Protein AF-A0AA41SJT7-F1 (afdb_monomer_lite)

Sequence (68 aa):
EGKVTSESNGSSYLAVGISNNSVCLWDILKSTIVLEVSYPERTLLYSMRLWGDNVEGLRVASGTIYNE

Foldseek 3Di:
DDDPPPPPVDQPWDWDQDQQRKIFIARPVVRDTPDIDHDPDRWGFPDKDWDDDDDVGIDIDTDTHDDD

pLDDT: mean 83.75, std 16.27, range [36.34, 95.38]

Radius of gyration: 15.76 Å; chains: 1; bounding box: 56×24×29 Å

Organism: Papaver nudicaule (NCBI:txid74823)

Secondary structure (DSSP, 8-state):
------------EEEEE-TTS-EEEEETTTTEEEEEE--SS-EEEEEEEEE-SSSTT-EEEEEEEE--

InterPro domains:
  IPR051973 tRNA Anticodon Loop Methyltransferase Regulator [PTHR14344] (6-68)

Structure (mmCIF, N/CA/C/O backbone):
data_AF-A0AA41SJT7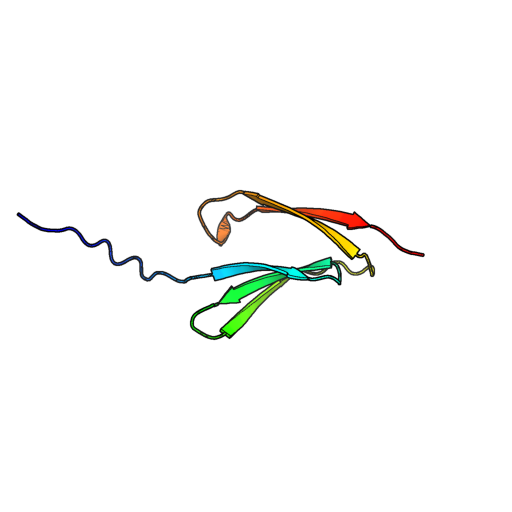-F1
#
_entry.id   AF-A0AA41SJT7-F1
#
loop_
_atom_site.group_PDB
_atom_site.id
_atom_site.type_symbol
_atom_site.label_atom_id
_atom_site.label_alt_id
_atom_site.label_comp_id
_atom_site.label_asym_id
_atom_site.label_entity_id
_atom_site.label_seq_id
_atom_site.pdbx_PDB_ins_code
_atom_site.Cartn_x
_atom_site.Cartn_y
_atom_site.Cartn_z
_atom_site.occupancy
_atom_site.B_iso_or_equiv
_atom_site.auth_seq_id
_atom_site.auth_comp_id
_atom_site.auth_asym_id
_atom_site.auth_atom_id
_atom_site.pdbx_PDB_model_num
ATOM 1 N N . GLU A 1 1 ? -38.243 15.438 15.423 1.00 36.34 1 GLU A N 1
ATOM 2 C CA . GLU A 1 1 ? -38.186 14.220 14.588 1.00 36.34 1 GLU A CA 1
ATOM 3 C C . GLU A 1 1 ? -36.730 13.881 14.298 1.00 36.34 1 GLU A C 1
ATOM 5 O O . GLU A 1 1 ? -35.894 14.777 14.314 1.00 36.34 1 GLU A O 1
ATOM 10 N N . GLY A 1 2 ? -36.426 12.585 14.232 1.00 38.84 2 GLY A N 1
ATOM 11 C CA . GLY A 1 2 ? -35.128 12.004 14.578 1.00 38.84 2 GLY A CA 1
ATOM 12 C C . GLY A 1 2 ? -33.952 12.405 13.690 1.00 38.84 2 GLY A C 1
ATOM 13 O O . GLY A 1 2 ? -34.020 12.363 12.465 1.00 38.84 2 GLY A O 1
ATOM 14 N N . LYS A 1 3 ? -32.830 12.719 14.341 1.00 44.81 3 LYS A N 1
ATOM 15 C CA . LYS A 1 3 ? -31.513 12.784 13.713 1.00 44.81 3 LYS A CA 1
ATOM 16 C C . LYS A 1 3 ? -31.087 11.344 13.420 1.00 44.81 3 LYS A C 1
ATOM 18 O O . LYS A 1 3 ? -30.673 10.634 14.330 1.00 44.81 3 LYS A O 1
ATOM 23 N N . VAL A 1 4 ? -31.238 10.905 12.172 1.00 45.91 4 VAL A N 1
ATOM 24 C CA . VAL A 1 4 ? -30.640 9.650 11.703 1.00 45.91 4 VAL A CA 1
ATOM 25 C C . VAL A 1 4 ? -29.135 9.882 11.651 1.00 45.91 4 VAL A C 1
ATOM 27 O O . VAL A 1 4 ? -28.595 10.405 10.680 1.00 45.91 4 VAL A O 1
ATOM 30 N N . THR A 1 5 ? -28.449 9.568 12.743 1.00 42.97 5 THR A N 1
ATOM 31 C CA . THR A 1 5 ? -27.022 9.285 12.683 1.00 42.97 5 THR A CA 1
ATOM 32 C C . THR A 1 5 ? -26.912 7.893 12.096 1.00 42.97 5 THR A C 1
ATOM 34 O O . THR A 1 5 ? -27.133 6.906 12.792 1.00 42.97 5 THR A O 1
ATOM 37 N N . SER A 1 6 ? -26.628 7.809 10.798 1.00 52.50 6 SER A N 1
ATOM 38 C CA . SER A 1 6 ? -26.055 6.589 10.249 1.00 52.50 6 SER A CA 1
ATOM 39 C C . SER A 1 6 ? -24.744 6.372 10.996 1.00 52.50 6 SER A C 1
ATOM 41 O O . SER A 1 6 ? -23.744 7.020 10.694 1.00 52.50 6 SER A O 1
ATOM 43 N N . GLU A 1 7 ? -24.762 5.531 12.027 1.00 49.19 7 GLU A N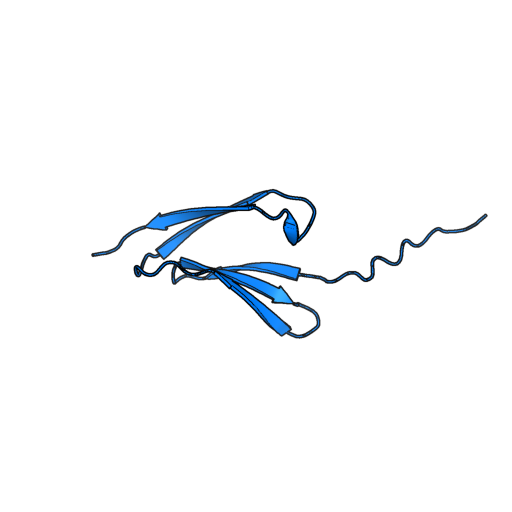 1
ATOM 44 C CA . GLU A 1 7 ? -23.552 4.920 12.555 1.00 49.19 7 GLU A CA 1
ATOM 45 C C . GLU A 1 7 ? -23.013 4.050 11.421 1.00 49.19 7 GLU A C 1
ATOM 47 O O . GLU A 1 7 ? -23.338 2.870 11.291 1.00 49.19 7 GLU A O 1
ATOM 52 N N . SER A 1 8 ? -22.228 4.649 10.523 1.00 52.66 8 SER A N 1
ATOM 53 C CA . SER A 1 8 ? -21.278 3.839 9.791 1.00 52.66 8 SER A CA 1
ATOM 54 C C . SER A 1 8 ? -20.378 3.263 10.876 1.00 52.66 8 SER A C 1
ATOM 56 O O . SER A 1 8 ? -19.708 4.001 11.599 1.00 52.66 8 SER A O 1
ATOM 58 N N . ASN A 1 9 ? -20.410 1.943 11.049 1.00 51.41 9 ASN A N 1
ATOM 59 C CA . ASN A 1 9 ? -19.350 1.209 11.733 1.00 51.41 9 ASN A CA 1
ATOM 60 C C . ASN A 1 9 ? -18.087 1.409 10.885 1.00 51.41 9 ASN A C 1
ATOM 62 O O . ASN A 1 9 ? -17.728 0.582 10.051 1.00 51.41 9 ASN A O 1
ATOM 66 N N . GLY A 1 10 ? -17.534 2.617 10.992 1.00 55.59 10 GLY A N 1
ATOM 67 C CA . GLY A 1 10 ? -16.692 3.269 10.009 1.00 55.59 10 GLY A CA 1
ATOM 68 C C . GLY A 1 10 ? -15.302 2.702 10.106 1.00 55.59 10 GLY A C 1
ATOM 69 O O . GLY A 1 10 ? -14.415 3.308 10.706 1.00 55.59 10 GLY A O 1
ATOM 70 N N . SER A 1 11 ? -15.122 1.520 9.532 1.00 67.06 11 SER A N 1
ATOM 71 C CA . SER A 1 11 ? -13.811 0.970 9.265 1.00 67.06 11 SER A CA 1
ATOM 72 C C . SER A 1 11 ? -13.057 1.984 8.401 1.00 67.06 11 SER A C 1
ATOM 74 O O . SER A 1 11 ? -13.295 2.113 7.200 1.00 67.06 11 SER A O 1
ATOM 76 N N . SER A 1 12 ? -12.229 2.789 9.063 1.00 86.38 12 SER A N 1
ATOM 77 C CA . SER A 1 12 ? -11.476 3.878 8.456 1.00 86.38 12 SER A CA 1
ATOM 78 C C . SER A 1 12 ? -10.209 3.264 7.894 1.00 86.38 12 SER A C 1
ATOM 80 O O . SER A 1 12 ? -9.200 3.150 8.587 1.00 86.38 12 SER A O 1
ATOM 82 N N . TYR A 1 13 ? -10.309 2.768 6.665 1.00 89.69 13 TYR A N 1
ATOM 83 C CA . TYR A 1 13 ? -9.176 2.210 5.945 1.00 89.69 13 TYR A CA 1
ATOM 84 C C . TYR A 1 13 ? -8.502 3.277 5.085 1.00 89.69 13 TYR A C 1
ATOM 86 O O . TYR A 1 13 ? -9.173 4.109 4.474 1.00 89.69 13 TYR A O 1
ATOM 94 N N . LEU A 1 14 ? -7.175 3.213 4.994 1.00 91.62 14 LEU A N 1
ATOM 95 C CA . LEU A 1 14 ? -6.391 3.957 4.011 1.00 91.62 14 LEU A CA 1
ATOM 96 C C . LEU A 1 14 ? -5.784 2.990 3.001 1.00 91.62 14 LEU A C 1
ATOM 98 O O . LEU A 1 14 ? -5.167 1.999 3.382 1.00 91.62 14 LEU A O 1
ATOM 102 N N . ALA A 1 15 ? -5.924 3.305 1.717 1.00 92.19 15 ALA A N 1
ATOM 103 C CA . ALA A 1 15 ? -5.096 2.705 0.681 1.00 92.19 15 ALA A CA 1
ATOM 104 C C . ALA A 1 15 ? -3.765 3.466 0.619 1.00 92.19 15 ALA A C 1
ATOM 106 O O . ALA A 1 15 ? -3.754 4.693 0.496 1.00 92.19 15 ALA A O 1
ATOM 107 N N . VAL A 1 16 ? -2.651 2.747 0.720 1.00 93.88 16 VAL A N 1
ATOM 108 C CA . VAL A 1 16 ? -1.306 3.324 0.800 1.00 93.88 16 VAL A CA 1
ATOM 109 C C . VAL A 1 16 ? -0.433 2.733 -0.297 1.00 93.88 16 VAL A C 1
ATOM 111 O O . VAL A 1 16 ? -0.358 1.517 -0.455 1.00 93.88 16 VAL A O 1
ATOM 114 N N . GLY A 1 17 ? 0.242 3.602 -1.048 1.00 94.00 17 GLY A N 1
ATOM 115 C CA . GLY A 1 17 ? 1.309 3.219 -1.967 1.00 94.00 17 GLY A CA 1
ATOM 116 C C . GLY A 1 17 ? 2.670 3.273 -1.286 1.00 94.00 17 GLY A C 1
ATOM 117 O O . GLY A 1 17 ? 3.006 4.282 -0.666 1.00 94.00 17 GLY A O 1
ATOM 118 N N . ILE A 1 18 ? 3.453 2.206 -1.412 1.00 91.94 18 ILE A N 1
ATOM 119 C CA . ILE A 1 18 ? 4.779 2.067 -0.806 1.00 91.94 18 ILE A CA 1
ATOM 120 C C . ILE A 1 18 ? 5.843 2.169 -1.909 1.00 91.94 18 ILE A C 1
ATOM 122 O O . ILE A 1 18 ? 5.637 1.740 -3.045 1.00 91.94 18 ILE A O 1
ATOM 126 N N . SER A 1 19 ? 7.008 2.738 -1.587 1.00 88.94 19 SER A N 1
ATOM 127 C CA . SER A 1 19 ? 8.102 2.962 -2.547 1.00 88.94 19 SER A CA 1
ATOM 128 C C . SER A 1 19 ? 8.625 1.686 -3.220 1.00 88.94 19 SER A C 1
ATOM 130 O O . SER A 1 19 ? 9.197 1.771 -4.301 1.00 88.94 19 SER A O 1
ATOM 132 N N . ASN A 1 20 ? 8.393 0.512 -2.628 1.00 87.81 20 ASN A N 1
ATOM 133 C CA . ASN A 1 20 ? 8.751 -0.802 -3.168 1.00 87.81 20 ASN A CA 1
ATOM 134 C C . ASN A 1 20 ? 7.711 -1.377 -4.161 1.00 87.81 20 ASN A C 1
ATOM 136 O O . ASN A 1 20 ? 7.686 -2.589 -4.362 1.00 87.81 20 ASN A O 1
ATOM 140 N N . ASN A 1 21 ? 6.823 -0.543 -4.717 1.00 91.00 21 ASN A N 1
ATOM 141 C CA . ASN A 1 21 ? 5.711 -0.953 -5.585 1.00 91.00 21 ASN A CA 1
ATOM 142 C C . ASN A 1 21 ? 4.698 -1.911 -4.940 1.00 91.00 21 ASN A C 1
ATOM 144 O O . ASN A 1 21 ? 3.961 -2.626 -5.617 1.00 91.00 21 ASN A O 1
ATOM 148 N N . SER A 1 22 ? 4.617 -1.895 -3.614 1.00 92.62 22 SER A N 1
ATOM 149 C CA . SER A 1 22 ? 3.515 -2.540 -2.907 1.00 92.62 22 SER A CA 1
ATOM 150 C C . SER A 1 22 ? 2.404 -1.533 -2.635 1.00 92.62 22 SER A C 1
ATOM 152 O O . SER A 1 22 ? 2.641 -0.334 -2.450 1.00 92.62 22 SER A O 1
ATOM 154 N N . VAL A 1 23 ? 1.173 -2.026 -2.626 1.00 93.94 23 VAL A N 1
ATOM 155 C CA . VAL A 1 23 ? -0.018 -1.274 -2.241 1.00 93.94 23 VAL A CA 1
ATOM 156 C C . VAL A 1 23 ? -0.679 -2.014 -1.099 1.00 93.94 23 VAL A C 1
ATOM 158 O O . VAL A 1 23 ? -0.906 -3.219 -1.196 1.00 93.94 23 VAL A O 1
ATOM 161 N N . CYS A 1 24 ? -1.005 -1.310 -0.023 1.00 94.38 24 CYS A N 1
ATOM 162 C CA . CYS A 1 24 ? -1.636 -1.930 1.130 1.00 94.38 24 CYS A CA 1
ATOM 163 C C . CYS A 1 24 ? -2.899 -1.198 1.579 1.00 94.38 24 CYS A C 1
ATOM 165 O O . CYS A 1 24 ? -3.099 -0.013 1.303 1.00 94.38 24 CYS A O 1
ATOM 167 N N . LEU A 1 25 ? -3.758 -1.942 2.270 1.00 93.69 25 LEU A N 1
ATOM 168 C CA . LEU A 1 25 ? -4.898 -1.428 3.009 1.00 93.69 25 LEU A CA 1
ATOM 169 C C . LEU A 1 25 ? -4.521 -1.376 4.491 1.00 93.69 25 LEU A C 1
ATOM 171 O O . LEU A 1 25 ? -4.230 -2.407 5.103 1.00 93.69 25 LEU A O 1
ATOM 175 N N . TRP A 1 26 ? -4.530 -0.180 5.067 1.00 95.38 26 TRP A N 1
ATOM 176 C CA . TRP A 1 26 ? -4.171 0.070 6.458 1.00 95.38 26 TRP A CA 1
ATOM 177 C C . TRP A 1 26 ? -5.411 0.408 7.287 1.00 95.38 26 TRP A C 1
ATOM 179 O O . TRP A 1 26 ? -6.175 1.303 6.930 1.00 95.38 26 TRP A O 1
ATOM 189 N N . ASP A 1 27 ? -5.617 -0.311 8.390 1.00 93.19 27 ASP A N 1
ATOM 190 C CA . ASP A 1 27 ? -6.651 -0.016 9.389 1.00 93.19 27 ASP A CA 1
ATOM 191 C C . ASP A 1 27 ? -6.130 1.081 10.323 1.00 93.19 27 ASP A C 1
ATOM 193 O O . ASP A 1 27 ? -5.238 0.829 11.139 1.00 93.19 27 ASP A O 1
ATOM 197 N N . ILE A 1 28 ? -6.679 2.296 10.205 1.00 93.31 28 ILE A N 1
ATOM 198 C CA . ILE A 1 28 ? -6.225 3.460 10.981 1.00 93.31 28 ILE A CA 1
ATOM 199 C C . ILE A 1 28 ? -6.412 3.222 12.483 1.00 93.31 28 ILE A C 1
ATOM 201 O O . ILE A 1 28 ? -5.549 3.574 13.287 1.00 93.31 28 ILE A O 1
ATOM 205 N N . LEU A 1 29 ? -7.532 2.607 12.871 1.00 92.94 29 LEU A N 1
ATOM 206 C CA . LEU A 1 29 ? -7.902 2.445 14.277 1.00 92.94 29 LEU A CA 1
ATOM 207 C C . LEU A 1 29 ? -7.014 1.418 14.975 1.00 92.94 29 LEU A C 1
ATOM 209 O O . LEU A 1 29 ? -6.667 1.589 16.141 1.00 92.94 29 LEU A O 1
ATOM 213 N N . LYS A 1 30 ? -6.635 0.358 14.256 1.00 93.69 30 LYS A N 1
ATOM 214 C CA . LYS A 1 30 ? -5.738 -0.682 14.777 1.00 93.69 30 LYS A CA 1
ATOM 215 C C . LYS A 1 30 ? -4.267 -0.384 14.523 1.00 93.69 30 LYS A C 1
ATOM 217 O O . LYS A 1 30 ? -3.413 -1.027 15.122 1.00 93.69 30 LYS A O 1
ATOM 222 N N . SER A 1 31 ? -3.967 0.580 13.653 1.00 93.56 31 SER A N 1
ATOM 223 C CA . SER A 1 31 ? -2.615 0.860 13.165 1.00 93.56 31 SER A CA 1
ATOM 224 C C . SER A 1 31 ? -1.931 -0.367 12.546 1.00 93.56 31 SER A C 1
ATOM 226 O O . SER A 1 31 ? -0.722 -0.550 12.672 1.00 93.56 31 SER A O 1
ATOM 228 N N . THR A 1 32 ? -2.694 -1.206 11.840 1.00 94.56 32 THR A N 1
ATOM 229 C CA . THR A 1 32 ? -2.211 -2.466 11.248 1.00 94.56 32 THR A CA 1
ATOM 230 C C . THR A 1 32 ? -2.485 -2.540 9.753 1.00 94.56 32 THR A C 1
ATOM 232 O O . THR A 1 32 ? -3.527 -2.085 9.283 1.00 94.56 32 THR A O 1
ATOM 235 N N . ILE A 1 33 ? -1.588 -3.187 9.007 1.00 94.56 33 ILE A N 1
ATOM 236 C CA . ILE A 1 33 ? -1.847 -3.581 7.617 1.00 94.56 33 ILE A CA 1
ATOM 237 C C . ILE A 1 33 ? -2.833 -4.755 7.617 1.00 94.56 33 ILE A C 1
ATOM 239 O O . ILE A 1 33 ? -2.635 -5.735 8.331 1.00 94.56 33 ILE A O 1
ATOM 243 N N . VAL A 1 34 ? -3.896 -4.640 6.823 1.00 93.69 34 VAL A N 1
ATOM 244 C CA . VAL A 1 34 ? -4.944 -5.663 6.672 1.00 93.69 34 VAL A CA 1
ATOM 245 C C . VAL A 1 34 ? -4.701 -6.518 5.434 1.00 93.69 34 VAL A C 1
ATOM 247 O O . VAL A 1 34 ? -4.896 -7.729 5.467 1.00 93.69 34 VAL A O 1
ATOM 250 N N . LEU A 1 35 ? -4.273 -5.880 4.344 1.00 92.19 35 LEU A N 1
ATOM 251 C CA . LEU A 1 35 ? -3.977 -6.516 3.066 1.00 92.19 35 LEU A CA 1
ATOM 252 C C . LEU A 1 35 ? -2.806 -5.788 2.415 1.00 92.19 35 LEU A C 1
ATOM 254 O O . LEU A 1 35 ? -2.774 -4.561 2.421 1.00 92.19 35 LEU A O 1
ATOM 258 N N . GLU A 1 36 ? -1.888 -6.531 1.814 1.00 93.81 36 GLU A N 1
ATOM 259 C CA . GLU A 1 36 ? -0.809 -5.990 0.993 1.00 93.81 36 GLU A CA 1
ATOM 260 C C . GLU A 1 36 ? -0.749 -6.760 -0.323 1.00 93.81 36 GLU A C 1
ATOM 262 O O . GLU A 1 36 ? -0.815 -7.990 -0.346 1.00 93.81 36 GLU A O 1
ATOM 267 N N . VAL A 1 37 ? -0.655 -6.018 -1.420 1.00 91.25 37 VAL A N 1
ATOM 268 C CA . VAL A 1 37 ? -0.492 -6.537 -2.774 1.00 91.25 37 VAL A CA 1
ATOM 269 C C . VAL A 1 37 ? 0.834 -6.013 -3.296 1.00 91.25 37 VAL A C 1
ATOM 271 O O . VAL A 1 37 ? 1.067 -4.804 -3.305 1.00 91.25 37 VAL A O 1
ATOM 274 N N . SER A 1 38 ? 1.699 -6.919 -3.735 1.00 91.06 38 SER A N 1
ATOM 275 C CA . SER A 1 38 ? 3.030 -6.597 -4.236 1.00 91.06 38 SER A CA 1
ATOM 276 C C . SER A 1 38 ? 3.259 -7.195 -5.620 1.00 91.06 38 SER A C 1
ATOM 278 O O . SER A 1 38 ? 2.629 -8.181 -6.012 1.00 91.06 38 SER A O 1
ATOM 280 N N . TYR A 1 39 ? 4.166 -6.574 -6.371 1.00 85.81 39 TYR A N 1
ATOM 281 C CA . TYR A 1 39 ? 4.663 -7.105 -7.634 1.00 85.81 39 TYR A CA 1
ATOM 282 C C . TYR A 1 39 ? 6.019 -7.797 -7.408 1.00 85.81 39 TYR A C 1
ATOM 284 O O . TYR A 1 39 ? 6.825 -7.283 -6.630 1.00 85.81 39 TYR A O 1
ATOM 292 N N . PRO A 1 40 ? 6.308 -8.942 -8.060 1.00 84.88 40 PRO A N 1
ATOM 293 C CA . PRO A 1 40 ? 7.550 -9.681 -7.825 1.00 84.88 40 PRO A CA 1
ATOM 294 C C . PRO A 1 40 ? 8.817 -8.901 -8.189 1.00 84.88 40 PRO A C 1
ATOM 296 O O . PRO A 1 40 ? 9.862 -9.096 -7.567 1.00 84.88 40 PRO A O 1
ATOM 299 N N . GLU A 1 41 ? 8.747 -8.025 -9.194 1.00 85.25 41 GLU A N 1
ATOM 300 C CA . GLU A 1 41 ? 9.905 -7.239 -9.611 1.00 85.25 41 GLU A CA 1
ATOM 301 C C . GLU A 1 41 ? 10.031 -5.951 -8.804 1.00 85.25 41 GLU A C 1
ATOM 303 O O . GLU A 1 41 ? 9.064 -5.211 -8.588 1.00 85.25 41 GLU A O 1
ATOM 308 N N . ARG A 1 42 ? 11.273 -5.640 -8.422 1.00 81.06 42 ARG A N 1
ATOM 309 C CA . ARG A 1 42 ? 11.607 -4.394 -7.737 1.00 81.06 42 ARG A CA 1
ATOM 310 C C . ARG A 1 42 ? 11.492 -3.229 -8.709 1.00 81.06 42 ARG A C 1
ATOM 312 O O . ARG A 1 42 ? 12.391 -2.948 -9.490 1.00 81.06 42 ARG A O 1
ATOM 319 N N . THR A 1 43 ? 10.363 -2.553 -8.619 1.00 89.31 43 THR A N 1
ATOM 320 C CA . THR A 1 43 ? 10.037 -1.329 -9.343 1.00 89.31 43 THR A CA 1
ATOM 321 C C . THR A 1 43 ? 9.695 -0.249 -8.324 1.00 89.31 43 THR A C 1
ATOM 323 O O . THR A 1 43 ? 9.314 -0.544 -7.190 1.00 89.31 43 THR A O 1
ATOM 326 N N . LEU A 1 44 ? 9.853 1.013 -8.706 1.00 91.12 44 LEU A N 1
ATOM 327 C CA . LEU A 1 44 ? 9.437 2.144 -7.886 1.00 91.12 44 LEU A CA 1
ATOM 328 C C . LEU A 1 44 ? 7.995 2.503 -8.222 1.00 91.12 44 LEU A C 1
ATOM 330 O O . LEU A 1 44 ? 7.655 2.702 -9.392 1.00 91.12 44 LEU A O 1
ATOM 334 N N . LEU A 1 45 ? 7.153 2.635 -7.199 1.00 92.44 45 LEU A N 1
ATOM 335 C CA . LEU A 1 45 ? 5.819 3.194 -7.379 1.00 92.44 45 LEU A CA 1
ATOM 336 C C . LEU A 1 45 ? 5.931 4.693 -7.663 1.00 92.44 45 LEU A C 1
ATOM 338 O O . LEU A 1 45 ? 6.300 5.467 -6.782 1.00 92.44 45 LEU A O 1
ATOM 342 N N . TYR A 1 46 ? 5.597 5.106 -8.882 1.00 93.00 46 TYR A N 1
ATOM 343 C CA . TYR A 1 46 ? 5.660 6.509 -9.290 1.00 93.00 46 TYR A CA 1
ATOM 344 C C . TYR A 1 46 ? 4.306 7.209 -9.170 1.00 93.00 46 TYR A C 1
ATOM 346 O O . TYR A 1 46 ? 4.227 8.375 -8.788 1.00 93.00 46 TYR A O 1
ATOM 354 N N . SER A 1 47 ? 3.224 6.502 -9.497 1.00 93.25 47 SER A N 1
ATOM 355 C CA . SER A 1 47 ? 1.872 7.054 -9.445 1.00 93.25 47 SER A CA 1
ATOM 356 C C . SER A 1 47 ? 0.843 5.993 -9.080 1.00 93.25 47 SER A C 1
ATOM 358 O O . SER A 1 47 ? 1.033 4.805 -9.341 1.00 93.25 47 SER A O 1
ATOM 360 N N . MET A 1 48 ? -0.265 6.436 -8.491 1.00 93.62 48 MET A N 1
ATOM 361 C CA . MET A 1 48 ? -1.405 5.593 -8.153 1.00 93.62 48 MET A CA 1
ATOM 362 C C . MET A 1 48 ? -2.707 6.352 -8.406 1.00 93.62 48 MET A C 1
ATOM 364 O O . MET A 1 48 ? -2.805 7.546 -8.116 1.00 93.62 48 MET A O 1
ATOM 368 N N . ARG A 1 49 ? -3.727 5.649 -8.902 1.00 94.75 49 ARG A N 1
ATOM 369 C CA . ARG A 1 49 ? -5.124 6.090 -8.845 1.00 94.75 49 ARG A CA 1
ATOM 370 C C . ARG A 1 49 ? -6.007 5.016 -8.228 1.00 94.75 49 ARG A C 1
ATOM 372 O O . ARG A 1 49 ? -5.800 3.825 -8.450 1.00 94.75 49 ARG A O 1
ATOM 379 N N . LEU A 1 50 ? -7.007 5.485 -7.491 1.00 92.38 50 LEU A N 1
ATOM 380 C CA . LEU A 1 50 ? -8.009 4.675 -6.812 1.00 92.38 50 LEU A CA 1
ATOM 381 C C . LEU A 1 50 ? -9.373 4.920 -7.457 1.00 92.38 50 LEU A C 1
ATOM 383 O O . LEU A 1 50 ? -9.701 6.056 -7.809 1.00 92.38 50 LEU A O 1
ATOM 387 N N . TRP A 1 51 ? -10.161 3.862 -7.601 1.00 94.00 51 TRP A N 1
ATOM 388 C CA . TRP A 1 51 ? -11.545 3.939 -8.059 1.00 94.00 51 TRP A CA 1
ATOM 389 C C . TRP A 1 51 ? -12.390 2.888 -7.341 1.00 94.00 51 TRP A C 1
ATOM 391 O O . TRP A 1 51 ? -11.975 1.737 -7.242 1.00 94.00 51 TRP A O 1
ATOM 401 N N . GLY A 1 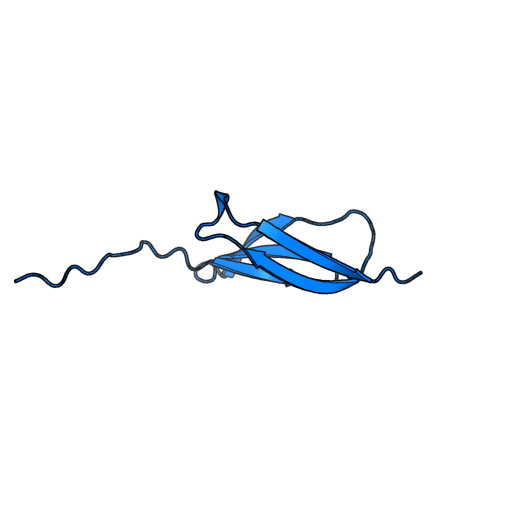52 ? -13.570 3.272 -6.862 1.00 90.19 52 GLY A N 1
ATOM 402 C CA . GLY A 1 52 ? -14.480 2.403 -6.113 1.00 90.19 52 GLY A CA 1
ATOM 403 C C . GLY A 1 52 ? -15.049 3.108 -4.884 1.00 90.19 52 GLY A C 1
ATOM 404 O O . GLY A 1 52 ? -14.540 4.147 -4.466 1.00 90.19 52 GLY A O 1
ATOM 405 N N . ASP A 1 53 ? -16.119 2.551 -4.327 1.00 85.81 53 ASP A N 1
ATOM 406 C CA . ASP A 1 53 ? -16.868 3.094 -3.185 1.00 85.81 53 ASP A CA 1
ATOM 407 C C . ASP A 1 53 ? -16.849 2.174 -1.950 1.00 85.81 53 ASP A C 1
ATOM 409 O O . ASP A 1 53 ? -17.362 2.535 -0.893 1.00 85.81 53 ASP A O 1
ATOM 413 N N . ASN A 1 54 ? -16.231 0.997 -2.063 1.00 86.31 54 ASN A N 1
ATOM 414 C CA . ASN A 1 54 ? -16.081 0.027 -0.985 1.00 86.31 54 ASN A CA 1
ATOM 415 C C . ASN A 1 54 ? -14.795 -0.800 -1.168 1.00 86.31 54 ASN A C 1
ATOM 417 O O . ASN A 1 54 ? -14.180 -0.771 -2.233 1.00 86.31 54 ASN A O 1
ATOM 421 N N . VAL A 1 55 ? -14.382 -1.530 -0.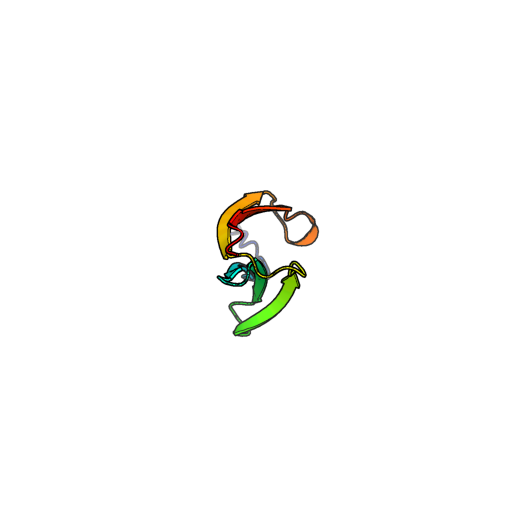126 1.00 84.69 55 VAL A N 1
ATOM 422 C CA . VAL A 1 55 ? -13.116 -2.289 -0.118 1.00 84.69 55 VAL A CA 1
ATOM 423 C C . VAL A 1 55 ? -13.116 -3.429 -1.140 1.00 84.69 55 VAL A C 1
ATOM 425 O O . VAL A 1 55 ? -12.116 -3.623 -1.824 1.00 84.69 55 VAL A O 1
ATOM 428 N N . GLU A 1 56 ? -14.225 -4.157 -1.281 1.00 87.25 56 GLU A N 1
ATOM 429 C CA . GLU A 1 56 ? -14.338 -5.294 -2.210 1.00 87.25 56 GLU A CA 1
ATOM 430 C C . GLU A 1 56 ? -14.302 -4.843 -3.681 1.00 87.25 56 GLU A C 1
ATOM 432 O O . GLU A 1 56 ? -13.794 -5.551 -4.549 1.00 87.25 56 GLU A O 1
AT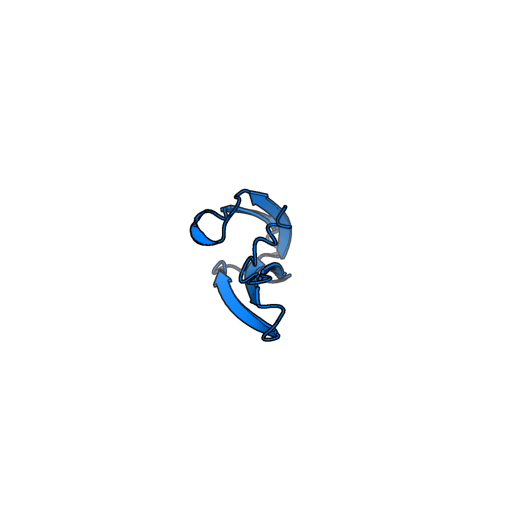OM 437 N N . GLY A 1 57 ? -14.819 -3.644 -3.960 1.00 88.50 57 GLY A N 1
ATOM 438 C CA . GLY A 1 57 ? -14.849 -3.018 -5.279 1.00 88.50 57 GLY A CA 1
ATOM 439 C C . GLY A 1 57 ? -13.684 -2.070 -5.568 1.00 88.50 57 GLY A C 1
ATOM 440 O O . GLY A 1 57 ? -13.645 -1.497 -6.662 1.00 88.50 57 GLY A O 1
ATOM 441 N N . LEU A 1 58 ? -12.754 -1.876 -4.624 1.00 88.75 58 LEU A N 1
ATOM 442 C CA . LEU A 1 58 ? -11.647 -0.936 -4.775 1.00 88.75 58 LEU A CA 1
ATOM 443 C C . LEU A 1 58 ? -10.682 -1.426 -5.859 1.00 88.75 58 LEU A C 1
ATOM 445 O O . LEU A 1 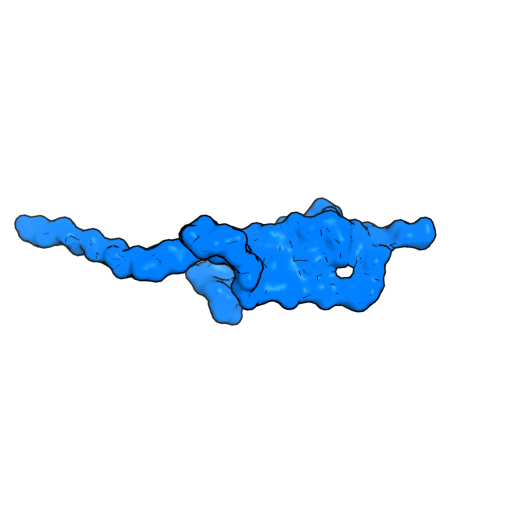58 ? -10.046 -2.472 -5.745 1.00 88.75 58 LEU A O 1
ATOM 449 N N . ARG A 1 59 ? -10.540 -0.628 -6.913 1.00 92.38 59 ARG A N 1
ATOM 450 C CA . ARG A 1 59 ? -9.578 -0.847 -7.990 1.00 92.38 59 ARG A CA 1
ATOM 451 C C . ARG A 1 59 ? -8.415 0.113 -7.834 1.00 92.38 59 ARG A C 1
ATOM 453 O O . ARG A 1 59 ? -8.604 1.308 -7.598 1.00 92.38 59 ARG A O 1
ATOM 460 N N . VAL A 1 60 ? -7.216 -0.419 -8.029 1.00 91.94 60 VAL A N 1
ATOM 461 C CA . VAL A 1 60 ? -5.972 0.344 -7.997 1.00 91.94 60 VAL A CA 1
ATOM 462 C C . VAL A 1 60 ? -5.306 0.245 -9.359 1.00 91.94 60 VAL A C 1
ATOM 464 O O . VAL A 1 60 ? -5.109 -0.850 -9.881 1.00 91.94 60 VAL A O 1
ATOM 467 N N . ALA A 1 61 ? -4.956 1.394 -9.926 1.00 93.56 61 ALA A N 1
ATOM 468 C CA . ALA A 1 61 ? -4.049 1.477 -11.060 1.00 93.56 61 ALA A CA 1
ATOM 469 C C . ALA A 1 61 ? -2.729 2.074 -10.568 1.00 93.56 61 ALA A C 1
ATOM 471 O O . ALA A 1 61 ? -2.719 3.205 -10.075 1.00 93.56 61 ALA A O 1
ATOM 472 N N . SER A 1 62 ? -1.635 1.324 -10.687 1.00 91.25 62 SER A N 1
ATOM 473 C CA . SER A 1 62 ? -0.283 1.787 -10.374 1.00 91.25 62 SER A CA 1
ATOM 474 C C . SER A 1 62 ? 0.511 2.038 -11.655 1.00 91.25 62 SER A C 1
ATOM 476 O O . SER A 1 62 ? 0.447 1.272 -12.614 1.00 91.25 62 SER A O 1
ATOM 478 N N . GLY A 1 63 ? 1.252 3.142 -11.671 1.00 92.94 63 GLY A N 1
ATOM 479 C CA . GLY A 1 63 ? 2.273 3.429 -12.671 1.00 92.94 63 GLY A CA 1
ATOM 480 C C . GLY A 1 63 ? 3.641 3.321 -12.017 1.00 92.94 63 GLY A C 1
ATOM 481 O O . GLY A 1 63 ? 3.893 3.978 -11.002 1.00 92.94 63 GLY A O 1
ATOM 482 N N . THR A 1 64 ? 4.508 2.491 -12.585 1.00 93.69 64 THR A N 1
ATOM 483 C CA . THR A 1 64 ? 5.784 2.105 -11.979 1.00 93.69 64 THR A CA 1
ATOM 484 C C . THR A 1 64 ? 6.958 2.502 -12.856 1.00 93.69 64 THR A C 1
ATOM 486 O O . THR A 1 64 ? 6.840 2.536 -14.079 1.00 93.69 64 THR A O 1
ATOM 489 N N . ILE A 1 65 ? 8.106 2.754 -12.235 1.00 92.94 65 ILE A N 1
ATOM 490 C CA . ILE A 1 65 ? 9.381 2.947 -12.926 1.00 92.94 65 ILE A CA 1
ATOM 491 C C . ILE A 1 65 ? 10.264 1.742 -12.617 1.00 92.94 65 ILE A C 1
ATOM 493 O O . ILE A 1 65 ? 10.486 1.411 -11.451 1.00 92.94 65 ILE A O 1
ATOM 497 N N . TYR A 1 66 ? 10.752 1.083 -13.663 1.00 87.06 66 TYR A N 1
ATOM 498 C CA . TYR A 1 66 ? 11.788 0.068 -13.538 1.00 87.06 66 TYR A CA 1
ATOM 499 C C . TYR A 1 66 ? 13.150 0.757 -13.523 1.00 87.06 66 TYR A C 1
ATOM 501 O O . TYR A 1 66 ? 13.419 1.607 -14.371 1.00 87.06 66 TYR A O 1
ATOM 509 N N . ASN A 1 67 ? 13.968 0.435 -12.526 1.00 75.38 67 ASN A N 1
ATOM 510 C CA . ASN A 1 67 ? 15.321 0.953 -12.405 1.00 75.38 67 ASN A CA 1
ATOM 511 C C . ASN A 1 67 ? 16.284 -0.235 -12.431 1.00 75.38 67 ASN A C 1
ATOM 513 O O . ASN A 1 67 ? 16.367 -0.957 -11.436 1.00 75.38 67 ASN A O 1
ATOM 517 N N . GLU A 1 68 ? 16.945 -0.425 -13.574 1.00 68.75 68 GLU A N 1
ATOM 518 C CA . GLU A 1 68 ? 18.014 -1.416 -13.779 1.00 68.75 68 GLU A CA 1
ATOM 519 C C . GLU A 1 68 ? 19.248 -1.140 -12.910 1.00 68.75 68 GLU A C 1
ATOM 521 O O . GLU A 1 68 ? 19.560 0.051 -12.660 1.00 68.75 68 GLU A O 1
#